Protein AF-A0A1D6IQP7-F1 (afdb_monomer_lite)

pLDDT: mean 76.24, std 24.2, range [33.22, 98.56]

InterPro domains:
  IPR001519 Ferritin [PTHR11431] 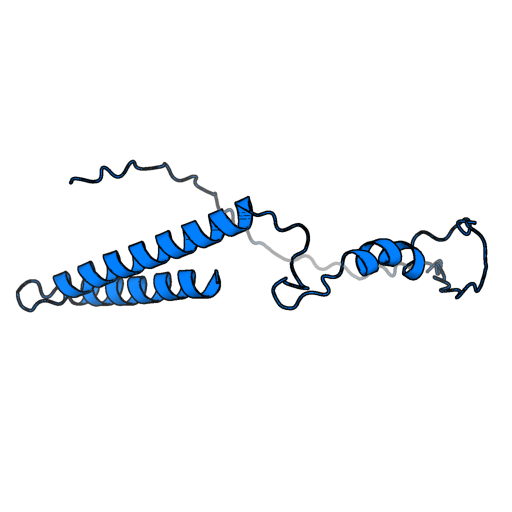(74-138)
  IPR008331 Ferritin/DPS domain [PF00210] (89-139)
  IPR009040 Ferritin-like diiron domain [PS50905] (81-141)
  IPR009078 Ferritin-like superfamily [SSF47240] (70-138)
  IPR012347 Ferritin-like [G3DSA:1.20.1260.10] (50-140)

Organism: Zea mays (NCBI:txid4577)

Foldseek 3Di:
DDDDDDDDDDDDDDDDDDDDDDDDDDDDDDPDPPPPPPPDPDDDPDDDPDDPPPDPDDPVVVCPVVVVVQDPDPPDDSPDDPCDVVNVVVLVVLLVVLLVLLVVLQVQLVVCVDPVNVVVVSNVVSNVSSVVSNVVSVVSD

Structure (mmCIF, N/CA/C/O backbone):
data_AF-A0A1D6IQP7-F1
#
_entry.id   AF-A0A1D6IQP7-F1
#
loop_
_atom_site.group_PDB
_atom_site.id
_atom_site.type_symbol
_atom_site.label_atom_id
_atom_site.label_alt_id
_atom_site.label_comp_id
_atom_site.label_asym_id
_atom_site.label_entity_id
_atom_site.label_seq_id
_atom_site.pdbx_PDB_ins_code
_atom_site.Cartn_x
_atom_site.Cartn_y
_atom_site.Cartn_z
_atom_site.occupancy
_atom_site.B_iso_or_equiv
_atom_site.auth_seq_id
_atom_site.auth_comp_id
_atom_site.auth_asym_id
_atom_site.auth_atom_id
_atom_site.pdbx_PDB_model_num
ATOM 1 N N . MET A 1 1 ? -20.815 -15.027 1.518 1.00 43.47 1 MET A N 1
ATOM 2 C CA . MET A 1 1 ? -19.625 -15.737 1.005 1.00 43.47 1 MET A CA 1
ATOM 3 C C . MET A 1 1 ? -18.540 -15.562 2.059 1.00 43.47 1 MET A C 1
ATOM 5 O O . MET A 1 1 ? -18.087 -14.446 2.254 1.00 43.47 1 MET A O 1
ATOM 9 N N . MET A 1 2 ? -18.287 -16.589 2.875 1.00 37.94 2 MET A N 1
ATOM 10 C CA . MET A 1 2 ? -17.366 -16.500 4.017 1.00 37.94 2 MET A CA 1
ATOM 11 C C . MET A 1 2 ? -15.923 -16.685 3.535 1.00 37.94 2 MET A C 1
ATOM 13 O O . MET A 1 2 ? -15.606 -17.747 3.005 1.00 37.94 2 MET A O 1
ATOM 17 N N . LEU A 1 3 ? -15.061 -15.682 3.724 1.00 38.22 3 LEU A N 1
ATOM 18 C CA . LEU A 1 3 ? -13.619 -15.834 3.524 1.00 38.22 3 LEU A CA 1
ATOM 19 C C . LEU A 1 3 ? -13.000 -16.456 4.781 1.00 38.22 3 LEU A C 1
ATOM 21 O O . LEU A 1 3 ? -13.119 -15.913 5.878 1.00 38.22 3 LEU A O 1
ATOM 25 N N . ARG A 1 4 ? -12.343 -17.607 4.617 1.00 46.97 4 ARG A N 1
ATOM 26 C CA . ARG A 1 4 ? -11.469 -18.195 5.636 1.00 46.97 4 ARG A CA 1
ATOM 27 C C . ARG A 1 4 ? -10.095 -17.533 5.531 1.00 46.97 4 ARG A C 1
ATOM 29 O O . ARG A 1 4 ? -9.480 -17.604 4.474 1.00 46.97 4 ARG A O 1
ATOM 36 N N . VAL A 1 5 ? -9.621 -16.931 6.619 1.00 45.19 5 VAL A N 1
ATOM 37 C CA . VAL A 1 5 ? -8.242 -16.440 6.759 1.00 45.19 5 VAL A CA 1
ATOM 38 C C . VAL A 1 5 ? -7.404 -17.562 7.373 1.00 45.19 5 VAL A C 1
ATOM 40 O O . VAL A 1 5 ? -7.697 -18.022 8.476 1.00 45.19 5 VAL A O 1
ATOM 43 N N . SER A 1 6 ? -6.393 -18.041 6.651 1.00 42.16 6 SER A N 1
ATOM 44 C CA . SER A 1 6 ? -5.362 -18.935 7.189 1.00 42.16 6 SER A CA 1
ATOM 45 C C . SER A 1 6 ? -4.262 -18.112 7.863 1.00 42.16 6 SER A C 1
ATOM 47 O O . SER A 1 6 ? -3.738 -17.183 7.255 1.00 42.16 6 SER A O 1
ATOM 49 N N . ALA A 1 7 ? -3.900 -18.460 9.099 1.00 43.78 7 ALA A N 1
ATOM 50 C CA . ALA A 1 7 ? -2.809 -17.830 9.842 1.00 43.78 7 ALA A CA 1
ATOM 51 C C . ALA A 1 7 ? -1.436 -18.392 9.422 1.00 43.78 7 ALA A C 1
ATOM 53 O O . ALA A 1 7 ? -1.283 -19.607 9.294 1.00 43.78 7 ALA A O 1
ATOM 54 N N . SER A 1 8 ? -0.445 -17.511 9.259 1.00 48.97 8 SER A N 1
ATOM 55 C CA . SER A 1 8 ? 0.969 -17.844 9.009 1.00 48.97 8 SER A CA 1
ATOM 56 C C . SER A 1 8 ? 1.804 -17.582 10.277 1.00 48.97 8 SER A C 1
ATOM 58 O O . SER A 1 8 ? 1.520 -16.601 10.970 1.00 48.97 8 SER A O 1
ATOM 60 N N . PRO A 1 9 ? 2.806 -18.414 10.633 1.00 43.69 9 PRO A N 1
ATOM 61 C CA . PRO A 1 9 ? 3.549 -18.255 11.880 1.00 43.69 9 PRO A CA 1
ATOM 62 C C . PRO A 1 9 ? 4.724 -17.272 11.740 1.00 43.69 9 PRO A C 1
ATOM 64 O O . PRO A 1 9 ? 5.475 -17.297 10.767 1.00 43.69 9 PRO A O 1
ATOM 67 N N . ALA A 1 10 ? 4.882 -16.424 12.758 1.00 38.34 10 ALA A N 1
ATOM 68 C CA . ALA A 1 10 ? 5.926 -15.414 12.894 1.00 38.34 10 ALA A CA 1
ATOM 69 C C . ALA A 1 10 ? 7.301 -16.024 13.238 1.00 38.34 10 ALA A C 1
ATOM 71 O O . ALA A 1 10 ? 7.404 -16.882 14.116 1.00 38.34 10 ALA A O 1
ATOM 72 N N . ALA A 1 11 ? 8.365 -15.538 12.592 1.00 40.22 11 ALA A N 1
ATOM 73 C CA . ALA A 1 11 ? 9.750 -15.854 12.936 1.00 40.22 11 ALA A CA 1
ATOM 74 C C . ALA A 1 11 ? 10.320 -14.788 13.889 1.00 40.22 11 ALA A C 1
ATOM 76 O O . ALA A 1 11 ? 10.320 -13.597 13.583 1.00 40.22 11 ALA A O 1
ATOM 77 N N . ALA A 1 12 ? 10.795 -15.228 15.054 1.00 36.91 12 ALA A N 1
ATOM 78 C CA . ALA A 1 12 ? 11.406 -14.392 16.082 1.00 36.91 12 ALA A CA 1
ATOM 79 C C . ALA A 1 12 ? 12.873 -14.065 15.747 1.00 36.91 12 ALA A C 1
ATOM 81 O O . ALA A 1 12 ? 13.652 -14.965 15.435 1.00 36.91 12 ALA A O 1
ATOM 82 N N . VAL A 1 13 ? 13.267 -12.794 15.876 1.00 40.69 13 VAL A N 1
ATOM 83 C CA . VAL A 1 13 ? 14.669 -12.349 15.793 1.00 40.69 13 VAL A CA 1
ATOM 84 C C . VAL A 1 13 ? 15.129 -11.913 17.183 1.00 40.69 13 VAL A C 1
ATOM 86 O O . VAL A 1 13 ? 14.535 -11.033 17.804 1.00 40.69 13 VAL A O 1
ATOM 89 N N . ALA A 1 14 ? 16.171 -12.573 17.686 1.00 37.91 14 ALA A N 1
ATOM 90 C CA . ALA A 1 14 ? 16.767 -12.317 18.990 1.00 37.91 14 ALA A CA 1
ATOM 91 C C . ALA A 1 14 ? 17.659 -11.067 18.958 1.00 37.91 14 ALA A C 1
ATOM 93 O O . ALA A 1 14 ? 18.525 -10.925 18.097 1.00 37.91 14 ALA A O 1
ATOM 94 N N . ASN A 1 15 ? 17.455 -10.189 19.937 1.00 40.84 15 ASN A N 1
ATOM 95 C CA . ASN A 1 15 ? 18.241 -8.984 20.168 1.00 40.84 15 ASN A CA 1
ATOM 96 C C . ASN A 1 15 ? 19.279 -9.287 21.260 1.00 40.84 15 ASN A C 1
ATOM 98 O O . ASN A 1 15 ? 18.901 -9.767 22.329 1.00 40.84 15 ASN A O 1
ATOM 102 N N . HIS A 1 16 ? 20.563 -8.999 21.033 1.00 35.41 16 HIS A N 1
ATOM 103 C CA . HIS A 1 16 ? 21.576 -9.081 22.090 1.00 35.41 16 HIS A CA 1
ATOM 104 C C . HIS A 1 16 ? 22.354 -7.766 22.174 1.00 35.41 16 HIS A C 1
ATOM 106 O O . HIS A 1 16 ? 23.197 -7.459 21.335 1.00 35.41 16 HIS A O 1
ATOM 112 N N . LEU A 1 17 ? 22.041 -6.983 23.209 1.00 36.97 17 LEU A N 1
ATOM 113 C CA . LEU A 1 17 ? 22.854 -5.867 23.683 1.00 36.97 17 LEU A CA 1
ATOM 114 C C . LEU A 1 17 ? 23.956 -6.404 24.604 1.00 36.97 17 LEU A C 1
ATOM 116 O O . LEU A 1 17 ? 23.687 -7.216 25.486 1.00 36.97 17 LEU A O 1
ATOM 120 N N . SER A 1 18 ? 25.159 -5.847 24.499 1.00 36.06 18 SER A N 1
ATOM 121 C CA . SER A 1 18 ? 26.085 -5.752 25.633 1.00 36.06 18 SER A CA 1
ATOM 122 C C . SER A 1 18 ? 27.054 -4.592 25.415 1.00 36.06 18 SER A C 1
ATOM 124 O O . SER A 1 18 ? 27.778 -4.569 24.421 1.00 36.06 18 SER A O 1
ATOM 126 N N . GLY A 1 19 ? 27.045 -3.626 26.334 1.00 33.22 19 GLY A N 1
ATOM 127 C CA . GLY A 1 19 ? 28.029 -2.546 26.406 1.00 33.22 19 GLY A CA 1
ATOM 128 C C . GLY A 1 19 ? 29.224 -2.893 27.299 1.00 33.22 19 GLY A C 1
ATOM 129 O O . GLY A 1 19 ? 29.183 -3.874 28.038 1.00 33.22 19 GLY A O 1
ATOM 130 N N . GLY A 1 20 ? 30.255 -2.037 27.278 1.00 33.78 20 GLY A N 1
ATOM 131 C CA . GLY A 1 20 ? 31.246 -1.977 28.358 1.00 33.78 20 GLY A CA 1
ATOM 132 C C . GLY A 1 20 ? 32.675 -1.557 27.989 1.00 33.78 20 GLY A C 1
ATOM 133 O O . GLY A 1 20 ? 33.466 -2.389 27.575 1.00 33.78 20 GLY A O 1
ATOM 134 N N . ALA A 1 21 ? 32.985 -0.296 28.317 1.00 37.53 21 ALA A N 1
ATOM 135 C CA . ALA A 1 21 ? 34.240 0.247 28.864 1.00 37.53 21 ALA A CA 1
ATOM 136 C C . ALA A 1 21 ? 35.534 0.370 28.021 1.00 37.53 21 ALA A C 1
ATOM 138 O O . ALA A 1 21 ? 35.928 -0.468 27.220 1.00 37.53 21 ALA A O 1
ATOM 139 N N . ALA A 1 22 ? 36.198 1.499 28.287 1.00 41.84 22 ALA A N 1
ATOM 140 C CA . ALA A 1 22 ? 37.332 2.087 27.595 1.00 41.84 22 ALA A CA 1
ATOM 141 C C . ALA A 1 22 ? 38.695 1.532 28.040 1.00 41.84 22 ALA A C 1
ATOM 143 O O . ALA A 1 22 ? 38.907 1.249 29.217 1.00 41.84 22 ALA A O 1
ATOM 144 N N . ALA A 1 23 ? 39.654 1.518 27.110 1.00 40.62 23 ALA A N 1
ATOM 145 C CA . ALA A 1 23 ? 41.081 1.450 27.403 1.00 40.62 23 ALA A CA 1
ATOM 146 C C . ALA A 1 23 ? 41.835 2.431 26.494 1.00 40.62 23 ALA A C 1
ATOM 148 O O . ALA A 1 23 ? 41.712 2.412 25.271 1.00 40.62 23 ALA A O 1
ATOM 149 N N . THR A 1 24 ? 42.585 3.328 27.124 1.00 43.31 24 THR A N 1
ATOM 150 C CA . THR A 1 24 ? 43.436 4.341 26.503 1.00 43.31 24 THR A CA 1
ATOM 151 C C . THR A 1 24 ? 44.751 3.718 26.037 1.00 43.31 24 THR A C 1
ATOM 153 O O . THR A 1 24 ? 45.508 3.208 26.861 1.00 43.31 24 THR A O 1
ATOM 156 N N . THR A 1 25 ? 45.071 3.818 24.746 1.00 45.94 25 THR A N 1
ATOM 157 C CA . THR A 1 25 ? 46.400 3.491 24.202 1.00 45.94 25 THR A CA 1
ATOM 158 C C . THR A 1 25 ? 46.845 4.575 23.222 1.00 45.94 25 THR A C 1
ATOM 160 O O . THR A 1 25 ? 46.089 4.968 22.337 1.00 45.94 25 THR A O 1
ATOM 163 N N . ALA A 1 26 ? 48.063 5.080 23.421 1.00 55.28 26 ALA A N 1
ATOM 164 C CA . ALA A 1 26 ? 48.699 6.156 22.658 1.00 55.28 26 ALA A CA 1
ATOM 165 C C . ALA A 1 26 ? 48.809 5.855 21.144 1.00 55.28 26 ALA A C 1
ATOM 167 O O . ALA A 1 26 ? 48.864 4.685 20.758 1.00 55.28 26 ALA A O 1
ATOM 168 N N . PRO A 1 27 ? 48.891 6.875 20.265 1.00 48.09 27 PRO A N 1
ATOM 169 C CA . PRO A 1 27 ? 48.955 6.641 18.830 1.00 48.09 27 PRO A CA 1
ATOM 170 C C . PRO A 1 27 ? 50.361 6.188 18.411 1.00 48.09 27 PRO A C 1
ATOM 172 O O . PRO A 1 27 ? 51.331 6.940 18.506 1.00 48.09 27 PRO A O 1
ATOM 175 N N . ALA A 1 28 ? 50.467 4.969 17.885 1.00 45.97 28 ALA A N 1
ATOM 176 C CA . ALA A 1 28 ? 51.617 4.557 17.092 1.00 45.97 28 ALA A CA 1
ATOM 177 C C . ALA A 1 28 ? 51.507 5.191 15.695 1.00 45.97 28 ALA A C 1
ATOM 179 O O . ALA A 1 28 ? 50.556 4.953 14.950 1.00 45.97 28 ALA A O 1
ATOM 180 N N . ARG A 1 29 ? 52.484 6.029 15.340 1.00 47.06 29 ARG A N 1
ATOM 181 C CA . ARG A 1 29 ? 52.600 6.656 14.020 1.00 47.06 29 ARG A CA 1
ATOM 182 C C . ARG A 1 29 ? 52.985 5.593 12.987 1.00 47.06 29 ARG A C 1
ATOM 184 O O . ARG A 1 29 ? 54.160 5.284 12.826 1.00 47.06 29 ARG A O 1
ATOM 191 N N . VAL A 1 30 ? 51.997 5.053 12.276 1.00 42.81 30 VAL A N 1
ATOM 192 C CA . VAL A 1 30 ? 52.222 4.217 11.089 1.00 42.81 30 VAL A CA 1
ATOM 193 C C . VAL A 1 30 ? 52.485 5.134 9.899 1.00 42.81 30 VAL A C 1
ATOM 195 O O . VAL A 1 30 ? 51.601 5.854 9.435 1.00 42.81 30 VAL A O 1
ATOM 198 N N . THR A 1 31 ? 53.712 5.126 9.386 1.00 46.88 31 THR A N 1
ATOM 199 C CA . THR A 1 31 ? 54.013 5.673 8.062 1.00 46.88 31 THR A CA 1
ATOM 200 C C . THR A 1 31 ? 53.439 4.729 7.011 1.00 46.88 31 THR A C 1
ATOM 202 O O . THR A 1 31 ? 54.092 3.772 6.599 1.00 46.88 31 THR A O 1
ATOM 205 N N . ALA A 1 32 ? 52.202 4.979 6.584 1.00 45.41 32 ALA A N 1
ATOM 206 C CA . ALA A 1 32 ? 51.663 4.365 5.382 1.00 45.41 32 ALA A CA 1
ATOM 207 C C . ALA A 1 32 ? 52.386 4.984 4.181 1.00 45.41 32 ALA A C 1
ATOM 209 O O . ALA A 1 32 ? 52.121 6.124 3.794 1.00 45.41 32 ALA A O 1
ATOM 210 N N . GLN A 1 33 ? 53.334 4.243 3.610 1.00 40.59 33 GLN A N 1
ATOM 211 C CA . GLN A 1 33 ? 53.871 4.544 2.294 1.00 40.59 33 GLN A CA 1
ATOM 212 C C . GLN A 1 33 ? 52.700 4.460 1.311 1.00 40.59 33 GLN A C 1
ATOM 214 O O . GLN A 1 33 ? 52.282 3.377 0.906 1.00 40.59 33 GLN A O 1
ATOM 219 N N . ARG A 1 34 ? 52.121 5.620 0.976 1.00 47.34 34 ARG A N 1
ATOM 220 C CA . ARG A 1 34 ? 51.192 5.763 -0.142 1.00 47.34 34 ARG A CA 1
ATOM 221 C C . ARG A 1 34 ? 51.973 5.426 -1.406 1.00 47.34 34 ARG A C 1
ATOM 223 O O . ARG A 1 34 ? 52.569 6.301 -2.025 1.00 47.34 34 ARG A O 1
ATOM 230 N N . SER A 1 35 ? 51.974 4.152 -1.779 1.00 45.47 35 SER A N 1
ATOM 231 C CA . SER A 1 35 ? 52.167 3.790 -3.174 1.00 45.47 35 SER A CA 1
ATOM 232 C C . SER A 1 35 ? 50.934 4.316 -3.896 1.00 45.47 35 SER A C 1
ATOM 234 O O . SER A 1 35 ? 49.851 3.734 -3.824 1.00 45.47 35 SER A O 1
ATOM 236 N N . GLY A 1 36 ? 51.058 5.528 -4.434 1.00 45.97 36 GLY A N 1
ATOM 237 C CA . GLY A 1 36 ? 50.011 6.161 -5.213 1.00 45.97 36 GLY A CA 1
ATOM 238 C C . GLY A 1 36 ? 49.768 5.314 -6.449 1.00 45.97 36 GLY A C 1
ATOM 239 O O . GLY A 1 36 ? 50.556 5.353 -7.388 1.00 45.97 36 GLY A O 1
ATOM 240 N N . VAL A 1 37 ? 48.681 4.548 -6.452 1.00 50.94 37 VAL A N 1
ATOM 241 C CA . VAL A 1 37 ? 48.106 4.081 -7.708 1.00 50.94 37 VAL A CA 1
ATOM 242 C C . VAL A 1 37 ? 47.506 5.318 -8.365 1.00 50.94 37 VAL A C 1
ATOM 244 O O . VAL A 1 37 ? 46.425 5.780 -8.003 1.00 50.94 37 VAL A O 1
ATOM 247 N N . SER A 1 38 ? 48.267 5.908 -9.279 1.00 50.91 38 SER A N 1
ATOM 248 C CA . SER A 1 38 ? 47.787 6.960 -10.164 1.00 50.91 38 SER A CA 1
ATOM 249 C C . SER A 1 38 ? 46.761 6.344 -11.116 1.00 50.91 38 SER A C 1
ATOM 251 O O . SER A 1 38 ? 47.122 5.652 -12.062 1.00 50.91 38 SER A O 1
ATOM 253 N N . LEU A 1 39 ? 45.472 6.566 -10.852 1.00 52.72 39 LEU A N 1
ATOM 254 C CA . LEU A 1 39 ? 44.393 6.275 -11.796 1.00 52.72 39 LEU A CA 1
ATOM 255 C C . LEU A 1 39 ? 44.449 7.323 -12.915 1.00 52.72 39 LEU A C 1
ATOM 257 O O . LEU A 1 39 ? 43.912 8.420 -12.781 1.00 52.72 39 LEU A O 1
ATOM 261 N N . SER A 1 40 ? 45.148 7.019 -14.006 1.00 50.94 40 SER A N 1
ATOM 262 C CA . SER A 1 40 ? 45.138 7.852 -15.210 1.00 50.94 40 SER A CA 1
ATOM 263 C C . SER A 1 40 ? 43.906 7.536 -16.056 1.00 50.94 40 SER A C 1
ATOM 265 O O . SER A 1 40 ? 43.854 6.509 -16.730 1.00 50.94 40 SER A O 1
ATOM 267 N N . ALA A 1 41 ? 42.920 8.435 -16.044 1.00 51.97 41 ALA A N 1
ATOM 268 C CA . ALA A 1 41 ? 41.857 8.463 -17.043 1.00 51.97 41 ALA A CA 1
ATOM 269 C C . ALA A 1 41 ? 42.433 9.034 -18.350 1.00 51.97 41 ALA A C 1
ATOM 271 O O . ALA A 1 41 ? 42.590 10.245 -18.490 1.00 51.97 41 ALA A O 1
ATOM 272 N N . ALA A 1 42 ? 42.809 8.167 -19.289 1.00 53.47 42 ALA A N 1
ATOM 273 C CA . ALA A 1 42 ? 43.233 8.578 -20.624 1.00 53.47 42 ALA A CA 1
ATOM 274 C C . ALA A 1 42 ? 42.052 8.457 -21.599 1.00 53.47 42 ALA A C 1
ATOM 276 O O . ALA A 1 42 ? 41.478 7.380 -21.750 1.00 53.47 42 ALA A O 1
ATOM 277 N N . ALA A 1 43 ? 41.695 9.553 -22.274 1.00 51.84 43 ALA A N 1
ATOM 278 C CA . ALA A 1 43 ? 40.733 9.528 -23.371 1.00 51.84 43 ALA A CA 1
ATOM 279 C C . ALA A 1 43 ? 41.450 9.069 -24.651 1.00 51.84 43 ALA A C 1
ATOM 281 O O . ALA A 1 43 ? 42.148 9.851 -25.296 1.00 51.84 43 ALA A O 1
ATOM 282 N N . ALA A 1 44 ? 41.321 7.789 -25.001 1.00 49.91 44 ALA A N 1
ATOM 283 C CA . ALA A 1 44 ? 41.881 7.245 -26.233 1.00 49.91 44 ALA A CA 1
ATOM 284 C C . ALA A 1 44 ? 40.880 7.407 -27.389 1.00 49.91 44 ALA A C 1
ATOM 286 O O . ALA A 1 44 ? 39.855 6.731 -27.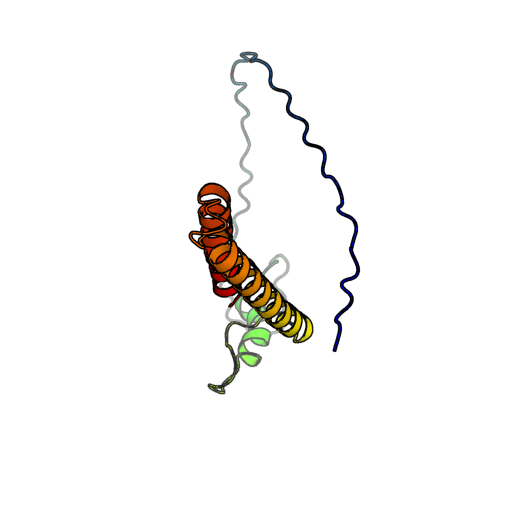445 1.00 49.91 44 ALA A O 1
ATOM 287 N N . ALA A 1 45 ? 41.186 8.295 -28.334 1.00 51.38 45 ALA A N 1
ATOM 288 C CA . ALA A 1 45 ? 40.537 8.315 -29.639 1.00 51.38 45 ALA A CA 1
ATOM 289 C C . ALA A 1 45 ? 41.172 7.219 -30.514 1.00 51.38 45 ALA A C 1
ATOM 291 O O . ALA A 1 45 ? 42.239 7.426 -31.087 1.00 51.38 45 ALA A O 1
ATOM 292 N N . GLY A 1 46 ? 40.551 6.040 -30.595 1.00 47.34 46 GLY A N 1
ATOM 293 C CA . GLY A 1 46 ? 41.083 4.916 -31.370 1.00 47.34 46 GLY A CA 1
ATOM 294 C C . GLY A 1 46 ? 39.989 4.059 -32.001 1.00 47.34 46 GLY A C 1
ATOM 295 O O . GLY A 1 46 ? 39.195 3.436 -31.305 1.00 47.34 46 GLY A O 1
ATOM 296 N N . LYS A 1 47 ? 39.960 4.001 -33.339 1.00 52.91 47 LYS A N 1
ATOM 297 C CA . LYS A 1 47 ? 39.223 2.978 -34.097 1.00 52.91 47 LYS A CA 1
ATOM 298 C C . LYS A 1 47 ? 39.929 1.633 -33.895 1.00 52.91 47 LYS A C 1
ATOM 300 O O . LYS A 1 47 ? 40.938 1.381 -34.542 1.00 52.91 47 LYS A O 1
ATOM 305 N N . GLY A 1 48 ? 39.394 0.770 -33.039 1.00 50.31 48 GLY A N 1
ATOM 306 C CA . GLY A 1 48 ? 39.883 -0.601 -32.901 1.00 50.31 48 GLY A CA 1
ATOM 307 C C . GLY A 1 48 ? 39.464 -1.234 -31.584 1.00 50.31 48 GLY A C 1
ATOM 308 O O . GLY A 1 48 ? 39.553 -0.611 -30.535 1.00 50.31 48 GLY A O 1
ATOM 309 N N . LYS A 1 49 ? 39.007 -2.486 -31.654 1.00 56.03 49 LYS A N 1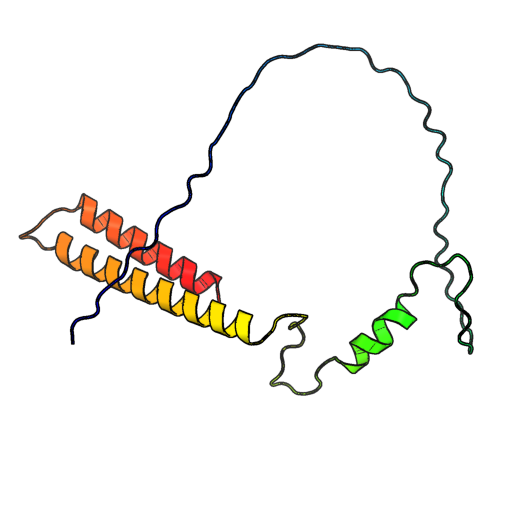
ATOM 310 C CA . LYS A 1 49 ? 38.647 -3.344 -30.519 1.00 56.03 49 LYS A CA 1
ATOM 311 C C . LYS A 1 49 ? 39.922 -3.818 -29.801 1.00 56.03 49 LYS A C 1
ATOM 313 O O . LYS A 1 49 ? 40.191 -5.011 -29.753 1.00 56.03 49 LYS A O 1
ATOM 318 N N . GLU A 1 50 ? 40.738 -2.891 -29.311 1.00 61.62 50 GLU A N 1
ATOM 319 C CA . GLU A 1 50 ? 41.874 -3.196 -28.442 1.00 61.62 50 GLU A CA 1
ATOM 320 C C . GLU A 1 50 ? 41.529 -2.772 -27.022 1.00 61.62 50 GLU A C 1
ATOM 322 O O . GLU A 1 50 ? 41.436 -1.590 -26.690 1.00 61.62 50 GLU A O 1
ATOM 327 N N . VAL A 1 51 ? 41.307 -3.770 -26.173 1.00 61.47 51 VAL A N 1
ATOM 328 C CA . VAL A 1 51 ? 41.172 -3.558 -24.736 1.00 61.47 51 VAL A CA 1
ATOM 329 C C . VAL A 1 51 ? 42.550 -3.122 -24.246 1.00 61.47 51 VAL A C 1
ATOM 331 O O . VAL A 1 51 ? 43.488 -3.918 -24.251 1.00 61.47 51 VAL A O 1
ATOM 334 N N . LEU A 1 52 ? 42.700 -1.842 -23.899 1.00 65.88 52 LEU A N 1
ATOM 335 C CA . LEU A 1 52 ? 43.945 -1.290 -23.365 1.00 65.88 52 LEU A CA 1
ATOM 336 C C . LEU A 1 52 ? 44.357 -2.114 -22.135 1.00 65.88 52 LEU A C 1
ATOM 338 O O . LEU A 1 52 ? 43.704 -2.054 -21.092 1.00 65.88 52 LEU A O 1
ATOM 342 N N . SER A 1 53 ? 45.413 -2.918 -22.274 1.00 72.00 53 SER A N 1
ATOM 343 C CA . SER A 1 53 ? 45.899 -3.811 -21.219 1.00 72.00 53 SER A CA 1
ATOM 344 C C . SER A 1 53 ? 46.213 -3.011 -19.951 1.00 72.00 53 SER A C 1
ATOM 346 O O . SER A 1 53 ? 47.096 -2.157 -19.957 1.00 72.00 53 SER A O 1
ATOM 348 N N . GLY A 1 54 ? 45.483 -3.289 -18.866 1.00 77.62 54 GLY A N 1
ATOM 349 C CA . GLY A 1 54 ? 45.595 -2.592 -17.578 1.00 77.62 54 GLY A CA 1
ATOM 350 C C . GLY A 1 54 ? 44.446 -1.629 -17.251 1.00 77.62 54 GLY A C 1
ATOM 351 O O . GLY A 1 54 ? 44.383 -1.140 -16.125 1.00 77.62 54 GLY A O 1
ATOM 352 N N . VAL A 1 55 ? 43.514 -1.381 -18.181 1.00 80.38 55 VAL A N 1
ATOM 353 C CA . VAL A 1 55 ? 42.305 -0.575 -17.934 1.00 80.38 55 VAL A CA 1
ATOM 354 C C . VAL A 1 55 ? 41.131 -1.491 -17.574 1.00 80.38 55 VAL A C 1
ATOM 356 O O . VAL A 1 55 ? 40.689 -2.287 -18.394 1.00 80.38 55 VAL A O 1
ATOM 359 N N . VAL A 1 56 ? 40.632 -1.374 -16.338 1.00 86.62 56 VAL A N 1
ATOM 360 C CA . VAL A 1 56 ? 39.555 -2.225 -15.778 1.00 86.62 56 VAL A CA 1
ATOM 361 C C . VAL A 1 56 ? 38.152 -1.749 -16.169 1.00 86.62 56 VAL A C 1
ATOM 363 O O . VAL A 1 56 ? 37.232 -2.555 -16.219 1.00 86.62 56 VAL A O 1
ATOM 366 N N . PHE A 1 57 ? 37.991 -0.454 -16.441 1.00 90.25 57 PHE A N 1
ATOM 367 C CA . PHE A 1 57 ? 36.699 0.177 -16.703 1.00 90.25 57 PHE A CA 1
ATOM 368 C C . PHE A 1 57 ? 36.821 1.131 -17.895 1.00 90.25 57 PHE A C 1
ATOM 370 O O . PHE A 1 57 ? 37.671 2.026 -17.890 1.00 90.25 57 PHE A O 1
ATOM 377 N N . GLN A 1 58 ? 35.989 0.933 -18.916 1.00 88.81 58 GLN A N 1
ATOM 378 C CA . GLN A 1 58 ? 35.900 1.771 -20.112 1.00 88.81 58 GLN A CA 1
ATOM 379 C C . GLN A 1 58 ? 34.461 2.282 -20.284 1.00 88.81 58 GLN A C 1
ATOM 381 O O . GLN A 1 58 ? 33.683 1.701 -21.045 1.00 88.81 58 GLN A O 1
ATOM 386 N N . PRO A 1 59 ? 34.095 3.402 -19.632 1.00 90.88 59 PRO A N 1
ATOM 387 C CA . PRO A 1 59 ? 32.698 3.809 -19.493 1.00 90.88 59 PRO A CA 1
ATOM 388 C C . PRO A 1 59 ? 31.962 3.957 -20.828 1.00 90.88 59 PRO A C 1
ATOM 390 O O . PRO A 1 59 ? 30.852 3.463 -20.968 1.00 90.88 59 PRO A O 1
ATOM 393 N N . PHE A 1 60 ? 32.579 4.575 -21.842 1.00 92.88 60 PHE A N 1
ATOM 394 C CA . PHE A 1 60 ? 31.937 4.761 -23.150 1.00 92.88 60 PHE A CA 1
ATOM 395 C C . PHE A 1 60 ? 31.784 3.473 -23.960 1.00 92.88 60 PHE A C 1
ATOM 397 O O . PHE A 1 60 ? 30.949 3.435 -24.855 1.00 92.88 60 PHE A O 1
ATOM 404 N N . GLU A 1 61 ? 32.571 2.436 -23.684 1.00 89.56 61 GLU A N 1
ATOM 405 C CA . GLU A 1 61 ? 32.387 1.128 -24.314 1.00 89.56 61 GLU A CA 1
ATOM 406 C C . GLU A 1 61 ? 31.300 0.325 -23.593 1.00 89.56 61 GLU A C 1
ATOM 408 O O . GLU A 1 61 ? 30.475 -0.312 -24.246 1.00 89.56 61 GLU A O 1
ATOM 413 N N . GLU A 1 62 ? 31.239 0.424 -22.264 1.00 88.81 62 GLU A N 1
ATOM 414 C CA . GLU A 1 62 ? 30.267 -0.286 -21.426 1.00 88.81 62 GLU A CA 1
ATOM 415 C C . GLU A 1 62 ? 28.837 0.256 -21.591 1.00 88.81 62 GLU A C 1
ATOM 417 O O . GLU A 1 62 ? 27.896 -0.526 -21.731 1.00 88.81 62 GLU A O 1
ATOM 422 N N . ILE A 1 63 ? 28.654 1.581 -21.690 1.00 92.06 63 ILE A N 1
ATOM 423 C CA . ILE A 1 63 ? 27.311 2.184 -21.802 1.00 92.06 63 ILE A CA 1
ATOM 424 C C . ILE A 1 63 ? 26.684 2.063 -23.195 1.00 92.06 63 ILE A C 1
ATOM 426 O O . ILE A 1 63 ? 25.494 2.331 -23.345 1.00 92.06 63 ILE A O 1
ATOM 430 N N . LYS A 1 64 ? 27.436 1.686 -24.242 1.00 90.56 64 LYS A N 1
ATOM 431 C CA . LYS A 1 64 ? 26.889 1.587 -25.615 1.00 90.56 64 LYS A CA 1
ATOM 432 C C . LYS A 1 64 ? 25.709 0.624 -25.693 1.00 90.56 64 LYS A C 1
ATOM 434 O O . LYS A 1 64 ? 24.751 0.896 -26.413 1.00 90.56 64 LYS A O 1
ATOM 439 N N . GLY A 1 65 ? 25.786 -0.484 -24.954 1.00 86.38 65 GLY A N 1
ATOM 440 C CA . GLY A 1 65 ? 24.696 -1.451 -24.859 1.00 86.38 65 GLY A CA 1
ATOM 441 C C . GLY A 1 65 ? 23.473 -0.869 -24.151 1.00 86.38 65 GLY A C 1
ATOM 442 O O . GLY A 1 65 ? 22.359 -1.018 -24.639 1.00 86.38 65 GLY A O 1
ATOM 443 N N . GLU A 1 66 ? 23.680 -0.152 -23.048 1.00 86.56 66 GLU A N 1
ATOM 444 C CA . GLU A 1 66 ? 22.600 0.462 -22.266 1.00 86.56 66 GLU A CA 1
ATOM 445 C C . GLU A 1 66 ? 21.916 1.607 -23.018 1.00 86.56 66 GLU A C 1
ATOM 447 O O . GLU A 1 66 ? 20.693 1.711 -23.000 1.00 86.56 66 GLU A O 1
ATOM 452 N N . LEU A 1 67 ? 22.681 2.417 -23.756 1.00 86.88 67 LEU A N 1
ATOM 453 C CA . LEU A 1 67 ? 22.147 3.528 -24.544 1.00 86.88 67 LEU A CA 1
ATOM 454 C C . LEU A 1 67 ? 21.174 3.050 -25.632 1.00 86.88 67 LEU A C 1
ATOM 456 O O . LEU A 1 67 ? 20.180 3.718 -25.903 1.00 86.88 67 LEU A O 1
ATOM 460 N N . ALA A 1 68 ? 21.433 1.884 -26.230 1.00 87.25 68 ALA A N 1
ATOM 461 C CA . ALA A 1 68 ? 20.538 1.275 -27.213 1.00 87.25 68 ALA A CA 1
ATOM 462 C C . ALA A 1 68 ? 19.248 0.708 -26.587 1.00 87.25 68 ALA A C 1
ATOM 464 O O . ALA A 1 68 ? 18.253 0.546 -27.291 1.00 87.25 68 ALA A O 1
ATOM 465 N N . LEU A 1 69 ? 19.261 0.411 -25.283 1.00 87.88 69 LEU A N 1
ATOM 466 C CA . LEU A 1 69 ? 18.113 -0.108 -24.535 1.00 87.88 69 LEU A CA 1
ATOM 467 C C . LEU A 1 69 ? 17.209 0.998 -23.974 1.00 87.88 69 LEU A C 1
ATOM 469 O O . LEU A 1 69 ? 16.133 0.684 -23.467 1.00 87.88 69 LEU A O 1
ATOM 473 N N . VAL A 1 70 ? 17.610 2.272 -24.068 1.00 92.06 70 VAL A N 1
ATOM 474 C CA . VAL A 1 70 ? 16.799 3.408 -23.609 1.00 92.06 70 VAL A CA 1
ATOM 475 C C . VAL A 1 70 ? 15.503 3.482 -24.430 1.00 92.06 70 VAL A C 1
ATOM 477 O O . VAL A 1 70 ? 15.562 3.716 -25.646 1.00 92.06 70 VAL A O 1
ATOM 480 N N . PRO A 1 71 ? 14.324 3.320 -23.797 1.00 93.00 71 PRO A N 1
ATOM 481 C CA . PRO A 1 71 ? 13.049 3.408 -24.493 1.00 93.00 71 PRO A CA 1
ATOM 482 C C . PRO A 1 71 ? 12.867 4.775 -25.164 1.00 93.00 71 PRO A C 1
ATOM 484 O O . PRO A 1 71 ? 13.105 5.811 -24.5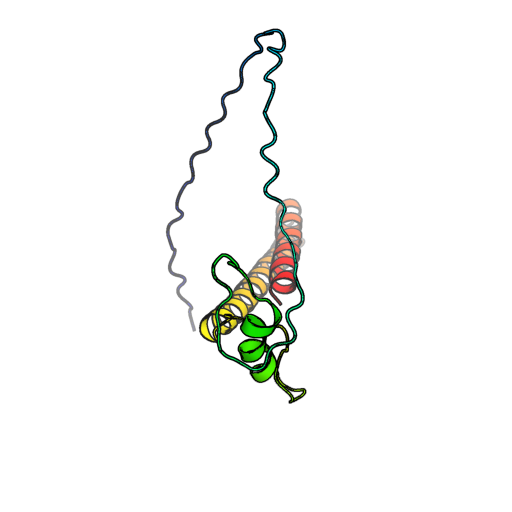52 1.00 93.00 71 PRO A O 1
ATOM 487 N N . GLN A 1 72 ? 12.430 4.779 -26.426 1.00 92.69 72 GLN A N 1
ATOM 488 C CA . GLN A 1 72 ? 12.120 6.012 -27.170 1.00 92.69 72 GLN A CA 1
ATOM 489 C C . GLN A 1 72 ? 10.640 6.404 -27.068 1.00 92.69 72 GLN A C 1
ATOM 491 O O . GLN A 1 72 ? 10.259 7.512 -27.440 1.00 92.69 72 GLN A O 1
ATOM 496 N N . SER A 1 73 ? 9.792 5.483 -26.610 1.00 92.56 73 SER A N 1
ATOM 497 C CA . SER A 1 73 ? 8.353 5.688 -26.526 1.00 92.56 73 SER A CA 1
ATOM 498 C C . SER A 1 73 ? 7.963 6.295 -25.168 1.00 92.56 73 SER A C 1
ATOM 500 O O . SER A 1 73 ? 8.556 5.946 -24.145 1.00 92.56 73 SER A O 1
ATOM 502 N N . PRO A 1 74 ? 6.982 7.215 -25.127 1.00 93.12 74 PRO A N 1
ATOM 503 C CA . PRO A 1 74 ? 6.635 7.953 -23.908 1.00 93.12 74 PRO A CA 1
ATOM 504 C C . PRO A 1 74 ? 5.895 7.110 -22.856 1.00 93.12 74 PRO A C 1
ATOM 506 O O . PRO A 1 74 ? 5.777 7.521 -21.709 1.00 93.12 74 PRO A O 1
ATOM 509 N N . ASP A 1 75 ? 5.379 5.945 -23.242 1.00 94.50 75 ASP A N 1
ATOM 510 C CA . ASP A 1 75 ? 4.639 4.996 -22.404 1.00 94.50 75 ASP A CA 1
ATOM 511 C C . ASP A 1 75 ? 5.547 4.059 -21.591 1.00 94.50 75 ASP A C 1
ATOM 513 O O . ASP A 1 75 ? 5.067 3.282 -20.766 1.00 94.50 75 ASP A O 1
ATOM 517 N N . ARG A 1 76 ? 6.865 4.105 -21.815 1.00 92.31 76 ARG A N 1
ATOM 518 C CA . ARG A 1 76 ? 7.835 3.246 -21.133 1.00 92.31 76 ARG A CA 1
ATOM 519 C C . ARG A 1 76 ? 8.656 4.045 -20.131 1.00 92.31 76 ARG A C 1
ATOM 521 O O . ARG A 1 76 ? 9.154 5.127 -20.423 1.00 92.31 76 ARG A O 1
ATOM 528 N N . SER A 1 77 ? 8.843 3.470 -18.945 1.00 93.94 77 SER A N 1
ATOM 529 C CA . SER A 1 77 ? 9.705 4.062 -17.921 1.00 93.94 77 SER A CA 1
ATOM 530 C C . SER A 1 77 ? 11.170 4.033 -18.358 1.00 93.94 77 SER A C 1
ATOM 532 O O . SER A 1 77 ? 11.703 2.974 -18.686 1.00 93.94 77 SER A O 1
ATOM 534 N N . LEU A 1 78 ? 11.835 5.187 -18.286 1.00 95.00 78 LEU A N 1
ATOM 535 C CA . LEU A 1 78 ? 13.285 5.308 -18.482 1.00 95.00 78 LEU A CA 1
ATOM 536 C C . LEU A 1 78 ? 14.089 4.783 -17.280 1.00 95.00 78 LEU A C 1
ATOM 538 O O . LEU A 1 78 ? 15.284 4.537 -17.402 1.00 95.00 78 LEU A O 1
ATOM 542 N N . ALA A 1 79 ? 13.448 4.631 -16.116 1.00 94.38 79 ALA A N 1
ATOM 543 C CA . ALA A 1 79 ? 14.101 4.272 -14.856 1.00 94.38 79 ALA A CA 1
ATOM 544 C C . ALA A 1 79 ? 14.016 2.771 -14.522 1.00 94.38 79 ALA A C 1
ATOM 546 O O . ALA A 1 79 ? 14.675 2.308 -13.591 1.00 94.38 79 ALA A O 1
ATOM 547 N N . ARG A 1 80 ? 13.201 1.995 -15.252 1.00 94.75 80 ARG A N 1
ATOM 548 C CA . ARG A 1 80 ? 13.004 0.565 -14.979 1.00 94.75 80 ARG A CA 1
ATOM 549 C C . ARG A 1 80 ? 14.261 -0.219 -15.364 1.00 94.75 80 ARG A C 1
ATOM 551 O O . ARG A 1 80 ? 14.520 -0.446 -16.541 1.00 94.75 80 ARG A O 1
ATOM 558 N N . HIS A 1 81 ? 15.017 -0.681 -14.373 1.00 94.81 81 HIS A N 1
ATOM 559 C CA . HIS A 1 81 ? 16.223 -1.480 -14.584 1.00 94.81 81 HIS A CA 1
ATOM 560 C C . HIS A 1 81 ? 16.211 -2.720 -13.687 1.00 94.81 81 HIS A C 1
ATOM 562 O O . HIS A 1 81 ? 16.147 -2.607 -12.466 1.00 94.81 81 HIS A O 1
ATOM 568 N N . LYS A 1 82 ? 16.259 -3.911 -14.301 1.00 95.44 82 LYS A N 1
ATOM 569 C CA . LYS A 1 82 ? 16.195 -5.220 -13.613 1.00 95.44 82 LYS A CA 1
ATOM 570 C C . LYS A 1 82 ? 14.989 -5.388 -12.673 1.00 95.44 82 LYS A C 1
ATOM 572 O O . LYS A 1 82 ? 15.031 -6.193 -11.749 1.00 95.44 82 LYS A O 1
ATOM 577 N N . PHE A 1 83 ? 13.912 -4.656 -12.935 1.00 96.25 83 PHE A N 1
ATOM 578 C CA . PHE A 1 83 ? 12.642 -4.776 -12.233 1.00 96.25 83 PHE A CA 1
ATOM 579 C C . PHE A 1 83 ? 11.688 -5.568 -13.124 1.00 96.25 83 PHE A C 1
ATOM 581 O O . PHE A 1 83 ? 11.274 -5.070 -14.171 1.00 96.25 83 PHE A O 1
ATOM 588 N N . VAL A 1 84 ? 11.456 -6.829 -12.769 1.00 97.62 84 VAL A N 1
ATOM 589 C CA . VAL A 1 84 ? 10.637 -7.766 -13.550 1.00 97.62 84 VAL A CA 1
ATOM 590 C C . VAL A 1 84 ? 9.157 -7.619 -13.203 1.00 97.62 84 VAL A C 1
ATOM 592 O O . VAL A 1 84 ? 8.815 -7.136 -12.125 1.00 97.62 84 VAL A O 1
ATOM 595 N N . ASP A 1 85 ? 8.282 -8.062 -14.105 1.00 97.62 85 ASP A N 1
ATOM 596 C CA . ASP A 1 85 ? 6.829 -7.903 -13.956 1.00 97.62 85 ASP A CA 1
ATOM 597 C C . ASP A 1 85 ? 6.284 -8.578 -12.687 1.00 97.62 85 ASP A C 1
ATOM 599 O O . ASP A 1 85 ? 5.401 -8.022 -12.043 1.00 97.62 85 ASP A O 1
ATOM 603 N N . ASP A 1 86 ? 6.865 -9.701 -12.253 1.00 98.00 86 ASP A N 1
ATOM 604 C CA . ASP A 1 86 ? 6.474 -10.366 -11.002 1.00 98.00 86 ASP A CA 1
ATOM 605 C C . ASP A 1 86 ? 6.716 -9.483 -9.766 1.00 98.00 86 ASP A C 1
ATOM 607 O O . ASP A 1 86 ? 5.913 -9.481 -8.835 1.00 98.00 86 ASP A O 1
ATOM 611 N N . CYS A 1 87 ? 7.797 -8.693 -9.752 1.00 97.31 87 CYS A N 1
ATOM 612 C CA . CYS A 1 87 ? 8.067 -7.756 -8.658 1.00 97.31 87 CYS A CA 1
ATOM 613 C C . CYS A 1 87 ? 7.064 -6.597 -8.656 1.00 97.31 87 CYS A C 1
ATOM 615 O O . CYS A 1 87 ? 6.614 -6.173 -7.594 1.00 97.31 87 CYS A O 1
ATOM 617 N N . GLU A 1 88 ? 6.701 -6.101 -9.839 1.00 96.88 88 GLU A N 1
ATOM 618 C CA . GLU A 1 88 ? 5.683 -5.061 -10.001 1.00 96.88 88 GLU A CA 1
ATOM 619 C C . GLU A 1 88 ? 4.305 -5.555 -9.552 1.00 96.88 88 GLU A C 1
ATOM 621 O O . GLU A 1 88 ? 3.613 -4.877 -8.794 1.00 96.88 88 GLU A O 1
ATOM 626 N N . ALA A 1 89 ? 3.928 -6.767 -9.962 1.00 97.75 89 ALA A N 1
ATOM 627 C CA . ALA A 1 89 ? 2.685 -7.405 -9.554 1.00 97.75 89 ALA A CA 1
ATOM 628 C C . ALA A 1 89 ? 2.626 -7.619 -8.035 1.00 97.75 89 ALA A C 1
ATOM 630 O O . ALA A 1 89 ? 1.614 -7.289 -7.422 1.00 97.75 89 ALA A O 1
ATOM 631 N N . ALA A 1 90 ? 3.715 -8.093 -7.422 1.00 97.75 90 ALA A N 1
ATOM 632 C CA . ALA A 1 90 ? 3.788 -8.297 -5.978 1.00 97.75 90 ALA A CA 1
ATOM 633 C C . ALA A 1 90 ? 3.663 -6.983 -5.187 1.00 97.75 90 ALA A C 1
ATOM 635 O O . ALA A 1 90 ? 2.973 -6.944 -4.171 1.00 97.75 90 ALA A O 1
ATOM 636 N N . ILE A 1 91 ? 4.276 -5.888 -5.656 1.00 97.50 91 ILE A N 1
ATOM 637 C CA . ILE A 1 91 ? 4.117 -4.567 -5.023 1.00 97.50 91 ILE A CA 1
ATOM 638 C C . ILE A 1 91 ? 2.670 -4.081 -5.147 1.00 97.50 91 ILE A C 1
ATOM 640 O O . ILE A 1 91 ? 2.091 -3.631 -4.161 1.00 97.50 91 ILE A O 1
ATOM 644 N N . ASN A 1 92 ? 2.050 -4.235 -6.318 1.00 97.81 92 ASN A N 1
ATOM 645 C CA . ASN A 1 92 ? 0.642 -3.884 -6.514 1.00 97.81 92 ASN A CA 1
ATOM 646 C C . ASN A 1 92 ? -0.301 -4.722 -5.635 1.00 97.81 92 ASN A C 1
ATOM 648 O O . ASN A 1 92 ? -1.301 -4.211 -5.124 1.00 97.81 92 A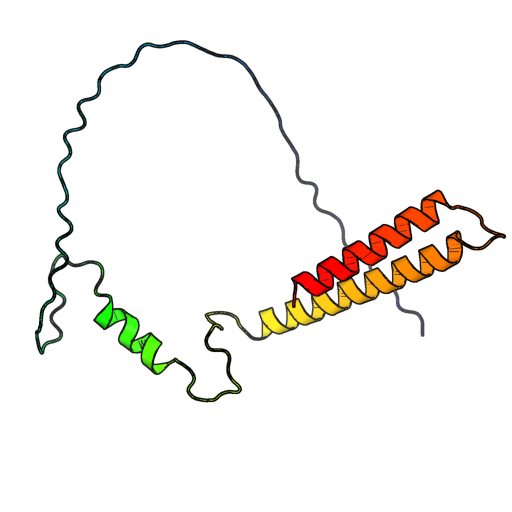SN A O 1
ATOM 652 N N . GLU A 1 93 ? 0.005 -6.004 -5.435 1.00 97.81 93 GLU A N 1
ATOM 653 C CA . GLU A 1 93 ? -0.721 -6.855 -4.494 1.00 97.81 93 GLU A CA 1
ATOM 654 C C . GLU A 1 93 ? -0.551 -6.354 -3.056 1.00 97.81 93 GLU A C 1
ATOM 656 O O . GLU A 1 93 ? -1.550 -6.172 -2.361 1.00 97.81 93 GLU A O 1
ATOM 661 N N . GLN A 1 94 ? 0.677 -6.039 -2.635 1.00 97.44 94 GLN A N 1
ATOM 662 C CA . GLN A 1 94 ? 0.939 -5.516 -1.295 1.00 97.44 94 GLN A CA 1
ATOM 663 C C . GLN A 1 94 ? 0.206 -4.191 -1.049 1.00 97.44 94 GLN A C 1
ATOM 665 O O . GLN A 1 94 ? -0.425 -4.040 -0.009 1.00 97.44 94 GLN A O 1
ATOM 670 N N . ILE A 1 95 ? 0.187 -3.269 -2.018 1.00 97.81 95 ILE A N 1
ATOM 671 C CA . ILE A 1 95 ? -0.582 -2.014 -1.928 1.00 97.81 95 ILE A CA 1
ATOM 672 C C . ILE A 1 95 ? -2.060 -2.299 -1.628 1.00 97.81 95 ILE A C 1
ATOM 674 O O . ILE A 1 95 ? -2.666 -1.648 -0.774 1.00 97.81 95 ILE A O 1
ATOM 678 N N . ASN A 1 96 ? -2.649 -3.296 -2.294 1.00 97.62 96 ASN A N 1
ATOM 679 C CA . ASN A 1 96 ? -4.028 -3.696 -2.025 1.00 97.62 96 ASN A CA 1
ATOM 680 C C . ASN A 1 96 ? -4.194 -4.302 -0.627 1.00 97.62 96 ASN A C 1
ATOM 682 O O . ASN A 1 96 ? -5.208 -4.036 0.023 1.00 97.62 96 ASN A O 1
ATOM 686 N N . VAL A 1 97 ? -3.235 -5.104 -0.160 1.00 97.75 97 VAL A N 1
ATOM 687 C CA . VAL A 1 97 ? -3.244 -5.663 1.200 1.00 97.75 97 VAL A CA 1
ATOM 688 C C . VAL A 1 97 ? -3.249 -4.539 2.240 1.00 97.75 97 VAL A C 1
ATOM 690 O O . VAL A 1 97 ? -4.129 -4.538 3.104 1.00 97.75 97 VAL A O 1
ATOM 693 N N . GLU A 1 98 ? -2.370 -3.543 2.103 1.00 97.81 98 GLU A N 1
ATOM 694 C CA . GLU A 1 98 ? -2.297 -2.402 3.029 1.00 97.81 98 GLU A CA 1
ATOM 695 C C . GLU A 1 98 ? -3.579 -1.554 3.006 1.00 97.81 98 GLU A C 1
ATOM 697 O O . GLU A 1 98 ? -4.119 -1.189 4.053 1.00 97.81 98 GLU A O 1
ATOM 702 N N . TYR A 1 99 ? -4.160 -1.302 1.826 1.00 98.19 99 TYR A N 1
ATOM 703 C CA . TYR A 1 99 ? -5.443 -0.595 1.734 1.00 98.19 99 TYR A CA 1
ATOM 704 C C . TYR A 1 99 ? -6.597 -1.364 2.389 1.00 98.19 99 TYR A C 1
ATOM 706 O O . TYR A 1 99 ? -7.448 -0.762 3.053 1.00 98.19 99 TYR A O 1
ATOM 714 N N . ASN A 1 100 ? -6.639 -2.689 2.232 1.00 98.31 100 ASN A N 1
ATOM 715 C CA . ASN A 1 100 ? -7.648 -3.519 2.890 1.00 98.31 100 ASN A CA 1
ATOM 716 C C . ASN A 1 100 ? -7.467 -3.520 4.414 1.00 98.31 100 ASN A C 1
ATOM 718 O O . ASN A 1 100 ? -8.460 -3.419 5.140 1.00 98.31 100 ASN A O 1
ATOM 722 N N . ALA A 1 101 ? -6.226 -3.579 4.903 1.00 97.94 101 ALA A N 1
ATOM 723 C CA . ALA A 1 101 ? -5.918 -3.459 6.326 1.00 97.94 101 ALA A CA 1
ATOM 724 C C . ALA A 1 101 ? -6.343 -2.087 6.875 1.00 97.94 101 ALA A C 1
ATOM 726 O O . ALA A 1 101 ? -7.063 -2.019 7.875 1.00 97.94 101 ALA A O 1
ATOM 727 N N . SER A 1 102 ? -6.011 -1.004 6.164 1.00 98.31 102 SER A N 1
ATOM 728 C CA . SER A 1 102 ? -6.448 0.355 6.499 1.00 98.31 102 SER A CA 1
ATOM 729 C C . SER A 1 102 ? -7.971 0.446 6.629 1.00 98.31 102 SER A C 1
ATOM 731 O O . SER A 1 102 ? -8.476 0.986 7.619 1.00 98.31 102 SER A O 1
ATOM 733 N N . TYR A 1 103 ? -8.720 -0.131 5.683 1.00 98.31 103 TYR A N 1
ATOM 734 C CA . TYR A 1 103 ? -10.184 -0.138 5.715 1.00 98.31 103 TYR A CA 1
ATOM 735 C C . TYR A 1 103 ? -10.747 -0.961 6.883 1.00 98.31 103 TYR A C 1
ATOM 737 O O . TYR A 1 103 ? -11.680 -0.526 7.567 1.00 98.31 103 TYR A O 1
ATOM 745 N N . ALA A 1 104 ? -10.154 -2.124 7.163 1.00 98.50 104 ALA A N 1
ATOM 746 C CA . ALA A 1 104 ? -10.525 -2.952 8.303 1.00 98.50 104 ALA A CA 1
ATOM 747 C C . ALA A 1 104 ? -10.313 -2.207 9.632 1.00 98.50 104 ALA A C 1
ATOM 749 O O . ALA A 1 104 ? -11.241 -2.136 10.443 1.00 98.50 104 ALA A O 1
ATOM 750 N N . TYR A 1 105 ? -9.158 -1.567 9.835 1.00 98.44 105 TYR A N 1
ATOM 751 C CA . TYR A 1 105 ? -8.907 -0.753 11.028 1.00 98.44 105 TYR A CA 1
ATOM 752 C C . TYR A 1 105 ? -9.848 0.449 11.125 1.00 98.44 105 TYR A C 1
ATOM 754 O O . TYR A 1 105 ? -10.371 0.733 12.204 1.00 98.44 105 TYR A O 1
ATOM 762 N N . HIS A 1 106 ? -10.176 1.093 10.004 1.00 98.56 106 HIS A N 1
ATOM 763 C CA . HIS A 1 106 ? -11.149 2.183 9.998 1.00 98.56 106 HIS A CA 1
ATOM 764 C C . HIS A 1 106 ? -12.538 1.724 10.469 1.00 98.56 106 HIS A C 1
ATOM 766 O O . HIS A 1 106 ? -13.212 2.416 11.236 1.00 98.56 106 HIS A O 1
ATOM 772 N N . SER A 1 107 ? -12.959 0.525 10.054 1.00 98.25 107 SER A N 1
ATOM 773 C CA . SER A 1 107 ? -14.224 -0.066 10.497 1.00 98.25 107 SER A CA 1
ATOM 774 C C . SER A 1 107 ? -14.234 -0.371 12.002 1.00 98.25 107 SER A C 1
ATOM 776 O O . SER A 1 107 ? -15.247 -0.150 12.670 1.00 98.25 107 SER A O 1
ATOM 778 N N . LEU A 1 108 ? -13.095 -0.802 12.559 1.00 98.44 108 LEU A N 1
ATOM 779 C CA . LEU A 1 108 ? -12.933 -1.035 13.994 1.00 98.44 108 LEU A CA 1
ATOM 780 C C . LEU A 1 108 ? -12.985 0.277 14.777 1.00 98.44 108 LEU A C 1
ATOM 782 O O . LEU A 1 108 ? -13.693 0.350 15.782 1.00 98.44 108 LEU A O 1
ATOM 786 N N . PHE A 1 109 ? -12.327 1.332 14.289 1.00 98.25 109 PHE A N 1
ATOM 787 C CA . PHE A 1 109 ? -12.486 2.680 14.835 1.00 98.25 109 PHE A CA 1
ATOM 788 C C . PHE A 1 109 ? -13.971 3.073 14.900 1.00 98.25 109 PHE A C 1
ATOM 790 O O . PHE A 1 109 ? -14.470 3.398 15.978 1.00 98.25 109 PHE A O 1
ATOM 797 N N . ALA A 1 110 ? -14.703 2.953 13.787 1.00 97.94 110 ALA A N 1
ATOM 798 C CA . ALA A 1 110 ? -16.120 3.311 13.720 1.00 97.94 110 ALA A CA 1
ATOM 799 C C . ALA A 1 110 ? -17.019 2.465 14.644 1.00 97.94 110 ALA A C 1
ATOM 801 O O . ALA A 1 110 ? -18.101 2.906 15.033 1.00 97.94 110 ALA A O 1
ATOM 802 N N . TYR A 1 111 ? -16.606 1.245 14.997 1.00 98.31 111 TYR A N 1
ATOM 803 C CA . TYR A 1 111 ? -17.302 0.414 15.980 1.00 98.31 111 TYR A CA 1
ATOM 804 C C . TYR A 1 111 ? -17.026 0.868 17.419 1.00 98.31 111 TYR A C 1
ATOM 806 O O . TYR A 1 111 ? -17.967 1.073 18.187 1.00 98.31 111 TYR A O 1
ATOM 814 N N . PHE A 1 112 ? -15.754 1.047 17.783 1.00 97.75 112 PHE A N 1
ATOM 815 C CA . PHE A 1 112 ? -15.353 1.394 19.150 1.00 97.75 112 PHE A CA 1
ATOM 816 C C . PHE A 1 112 ? -15.648 2.850 19.529 1.00 97.75 112 PHE A C 1
ATOM 818 O O . PHE A 1 112 ? -15.760 3.152 20.719 1.00 97.75 112 PHE A O 1
ATOM 825 N N . ASP A 1 113 ? -15.809 3.739 18.544 1.00 97.94 113 ASP A N 1
ATOM 826 C CA . ASP A 1 113 ? -16.145 5.144 18.780 1.00 97.94 113 ASP A CA 1
ATOM 827 C C . ASP A 1 113 ? -17.633 5.381 19.095 1.00 97.94 113 ASP A C 1
ATOM 829 O O . ASP A 1 113 ? -17.981 6.445 19.606 1.00 97.94 113 ASP A O 1
ATOM 833 N N . ARG A 1 114 ? -18.513 4.397 18.864 1.00 97.94 114 ARG A N 1
ATOM 834 C CA . ARG A 1 114 ? -19.955 4.514 19.148 1.00 97.94 114 ARG A CA 1
ATOM 835 C C . ARG A 1 114 ? -20.223 4.811 20.618 1.00 97.94 114 ARG A C 1
ATOM 837 O O . ARG A 1 114 ? -19.588 4.227 21.494 1.00 97.94 114 ARG A O 1
ATOM 844 N N . ASP A 1 115 ? -21.242 5.616 20.895 1.00 97.38 115 ASP A N 1
ATOM 845 C CA . ASP A 1 115 ? -21.586 6.039 22.261 1.00 97.38 115 ASP A CA 1
ATOM 846 C C . ASP A 1 115 ? -21.977 4.876 23.187 1.00 97.38 115 ASP A C 1
ATOM 848 O O . ASP A 1 115 ? -21.769 4.942 24.395 1.00 97.38 115 ASP A O 1
ATOM 852 N N . ASN A 1 116 ? -22.507 3.784 22.628 1.00 96.38 116 ASN A N 1
ATOM 853 C CA . ASN A 1 116 ? -22.893 2.586 23.376 1.00 96.38 116 ASN A CA 1
ATOM 854 C C . ASN A 1 116 ? -21.756 1.563 23.573 1.00 96.38 116 ASN A C 1
ATOM 856 O O . ASN A 1 116 ? -21.959 0.573 24.272 1.00 96.38 116 ASN A O 1
ATOM 860 N N . VAL A 1 117 ? -20.585 1.778 22.965 1.00 96.81 117 VAL A N 1
ATOM 861 C CA . VAL A 1 117 ? -19.361 0.985 23.194 1.00 96.81 117 VAL A CA 1
ATOM 862 C C . VAL A 1 117 ? -18.351 1.814 23.994 1.00 96.81 117 VAL A C 1
ATOM 864 O O . VAL A 1 117 ? -17.797 1.333 24.977 1.00 96.81 117 VAL A O 1
ATOM 867 N N . ALA A 1 118 ? -18.149 3.072 23.591 1.00 91.25 118 ALA A N 1
ATOM 868 C CA . ALA A 1 118 ? -17.398 4.122 24.281 1.00 91.25 118 ALA A CA 1
ATOM 869 C C . ALA A 1 118 ? -15.950 3.770 24.682 1.00 91.25 118 ALA A C 1
ATOM 871 O O . ALA A 1 118 ? -15.383 4.368 25.599 1.00 91.25 118 ALA A O 1
ATOM 872 N N . LEU A 1 119 ? -15.294 2.858 23.958 1.00 95.62 119 LEU A N 1
ATOM 873 C CA . LEU A 1 119 ? -13.893 2.489 24.192 1.00 95.62 119 LEU A CA 1
ATOM 874 C C . LEU A 1 119 ? -12.951 3.424 23.421 1.00 95.62 119 LEU A C 1
ATOM 876 O O . LEU A 1 119 ? -12.253 3.018 22.491 1.00 95.62 119 LEU A O 1
ATOM 880 N N . LYS A 1 120 ? -12.914 4.700 23.826 1.00 95.00 120 LYS A N 1
ATOM 881 C CA . LYS A 1 120 ? -12.209 5.774 23.098 1.00 95.00 120 LYS A CA 1
ATOM 882 C C . LYS A 1 120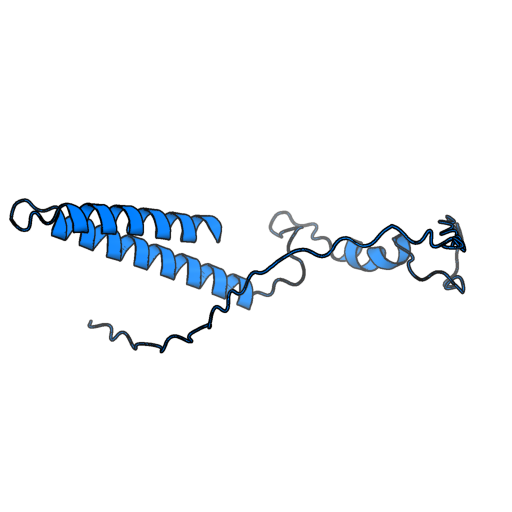 ? -10.703 5.535 22.914 1.00 95.00 120 LYS A C 1
ATOM 884 O O . LYS A 1 120 ? -10.145 5.968 21.910 1.00 95.00 120 LYS A O 1
ATOM 889 N N . GLY A 1 121 ? -10.053 4.806 23.827 1.00 97.38 121 GLY A N 1
ATOM 890 C CA . GLY A 1 121 ? -8.650 4.398 23.668 1.00 97.38 121 GLY A CA 1
ATOM 891 C C . GLY A 1 121 ? -8.435 3.463 22.471 1.00 97.38 121 GLY A C 1
ATOM 892 O O . GLY A 1 121 ? -7.552 3.709 21.654 1.00 97.38 121 GLY A O 1
ATOM 893 N N . PHE A 1 122 ? -9.294 2.449 22.318 1.00 97.44 122 PHE A N 1
ATOM 894 C CA . PHE A 1 122 ? -9.268 1.542 21.166 1.00 97.44 122 PHE A CA 1
ATOM 895 C C . PHE A 1 122 ? -9.672 2.254 19.876 1.00 97.44 122 PHE A C 1
ATOM 897 O O . PHE A 1 122 ? -9.048 2.041 18.843 1.00 97.44 122 PHE A O 1
ATOM 904 N N . ALA A 1 123 ? -10.676 3.133 19.938 1.00 97.88 123 ALA A N 1
ATOM 905 C CA . ALA A 1 123 ? -11.073 3.940 18.789 1.00 97.88 123 ALA A CA 1
ATOM 906 C C . ALA A 1 123 ? -9.895 4.781 18.263 1.00 97.88 123 ALA A C 1
ATOM 908 O O . ALA A 1 123 ? -9.598 4.743 17.071 1.00 97.88 123 ALA A O 1
ATOM 909 N N . LYS A 1 124 ? -9.182 5.483 19.154 1.00 98.25 124 LYS A N 1
ATOM 910 C CA . LYS A 1 124 ? -7.988 6.255 18.791 1.00 98.25 124 LYS A CA 1
ATOM 911 C C . LYS A 1 124 ? -6.906 5.368 18.170 1.00 98.25 124 LYS A C 1
ATOM 913 O O . LYS A 1 124 ? -6.425 5.701 17.094 1.00 98.25 124 LYS A O 1
ATOM 918 N N . PHE A 1 125 ? -6.586 4.241 18.811 1.00 98.38 125 PHE A N 1
ATOM 919 C CA . PHE A 1 125 ? -5.588 3.292 18.311 1.00 98.38 125 PHE A CA 1
ATOM 920 C C . PHE A 1 125 ? -5.904 2.835 16.883 1.00 98.38 125 PHE A C 1
ATOM 922 O O . PHE A 1 125 ? -5.091 3.020 15.990 1.00 98.38 125 PHE A O 1
ATOM 929 N N . PHE A 1 126 ? -7.113 2.324 16.632 1.00 98.44 126 PHE A N 1
ATOM 930 C CA . PHE A 1 126 ? -7.472 1.826 15.301 1.00 98.44 126 PHE A CA 1
ATOM 931 C C . PHE A 1 126 ? -7.592 2.926 14.247 1.00 98.44 126 PHE A C 1
ATOM 933 O O . PHE A 1 126 ? -7.408 2.659 13.061 1.00 98.44 126 PHE A O 1
ATOM 940 N N . LYS A 1 127 ? -7.880 4.165 14.654 1.00 98.38 127 LYS A N 1
ATOM 941 C CA . LYS A 1 127 ? -7.839 5.305 13.741 1.00 98.38 127 LYS A CA 1
ATOM 942 C C . LYS A 1 127 ? -6.405 5.606 13.305 1.00 98.38 127 LYS A C 1
ATOM 944 O O . LYS A 1 127 ? -6.161 5.726 12.112 1.00 98.38 127 LYS A O 1
ATOM 949 N N . GLU A 1 128 ? -5.475 5.671 14.256 1.00 98.50 128 GLU A N 1
ATOM 950 C CA . GLU A 1 128 ? -4.051 5.885 13.977 1.00 98.50 128 GLU A CA 1
ATOM 951 C C . GLU A 1 128 ? -3.472 4.733 13.140 1.00 98.50 128 GLU A C 1
ATOM 953 O O . GLU A 1 128 ? -2.839 4.997 12.123 1.00 98.50 128 GLU A O 1
ATOM 958 N N . SER A 1 129 ? -3.792 3.474 13.466 1.00 98.19 129 SER A N 1
ATOM 959 C CA . SER A 1 129 ? -3.377 2.315 12.660 1.00 98.19 129 SER A CA 1
ATOM 960 C C . SER A 1 129 ? -3.951 2.347 11.241 1.00 98.19 129 SER A C 1
ATOM 962 O O . SER A 1 129 ? -3.256 2.033 10.286 1.00 98.19 129 SER A O 1
ATOM 964 N N . SER A 1 130 ? -5.212 2.755 11.065 1.00 98.25 130 SER A N 1
ATOM 965 C CA . SER A 1 130 ? -5.805 2.903 9.728 1.00 98.25 130 SER A CA 1
ATOM 966 C C . SER A 1 130 ? -5.061 3.934 8.875 1.00 98.25 130 SER A C 1
ATOM 968 O O . SER A 1 130 ? -4.867 3.720 7.675 1.00 98.25 130 SER A O 1
ATOM 970 N N . ASP A 1 131 ? -4.653 5.047 9.484 1.00 98.12 131 ASP A N 1
ATOM 971 C CA . ASP A 1 131 ? -3.899 6.097 8.807 1.00 98.12 131 ASP A CA 1
ATOM 972 C C . ASP A 1 131 ? -2.463 5.645 8.485 1.00 98.12 131 ASP A C 1
ATOM 974 O O . ASP A 1 131 ? -1.992 5.910 7.378 1.00 98.12 131 ASP A O 1
ATOM 978 N N . GLU A 1 132 ? -1.817 4.899 9.386 1.00 97.38 132 GLU A N 1
ATOM 979 C CA . GLU A 1 132 ? -0.483 4.312 9.190 1.00 97.38 132 GLU A CA 1
ATOM 980 C C . GLU A 1 132 ? -0.454 3.326 8.010 1.00 97.38 132 GLU A C 1
ATOM 982 O O . GLU A 1 132 ? 0.363 3.488 7.104 1.00 97.38 132 GLU A O 1
ATOM 987 N N . GLU A 1 133 ? -1.400 2.382 7.924 1.00 96.75 133 GLU A N 1
ATOM 988 C CA . GLU A 1 133 ? -1.433 1.439 6.790 1.00 96.75 133 GLU A CA 1
ATOM 989 C C . GLU A 1 133 ? -1.741 2.136 5.457 1.00 96.75 133 GLU A C 1
ATOM 991 O O . GLU A 1 133 ? -1.255 1.743 4.396 1.00 96.75 133 GLU A O 1
ATOM 996 N N . ARG A 1 134 ? -2.517 3.227 5.484 1.00 96.94 134 ARG A N 1
ATOM 997 C CA . ARG A 1 134 ? -2.739 4.038 4.278 1.00 96.94 134 ARG A CA 1
ATOM 998 C C . ARG A 1 134 ? -1.458 4.749 3.841 1.00 96.94 134 ARG A C 1
ATOM 1000 O O . ARG A 1 134 ? -1.220 4.891 2.642 1.00 96.94 134 ARG A O 1
ATOM 1007 N N . GLU A 1 135 ? -0.633 5.185 4.790 1.00 96.56 135 GLU A N 1
ATOM 1008 C CA . GLU A 1 135 ? 0.696 5.724 4.503 1.00 96.56 135 GLU A CA 1
ATOM 1009 C C . GLU A 1 135 ? 1.635 4.636 3.955 1.00 96.56 135 GLU A C 1
ATOM 1011 O O . GLU A 1 135 ? 2.376 4.903 3.008 1.00 96.56 135 GLU A O 1
ATOM 1016 N N . HIS A 1 136 ? 1.574 3.405 4.478 1.00 93.75 136 HIS A N 1
ATOM 1017 C CA . HIS A 1 136 ? 2.316 2.260 3.936 1.00 93.75 136 HIS A CA 1
ATOM 1018 C C . HIS A 1 136 ? 1.940 1.972 2.479 1.00 93.75 136 HIS A C 1
ATOM 1020 O O . HIS A 1 136 ? 2.829 1.893 1.628 1.00 93.75 136 HIS A O 1
ATOM 1026 N N . ALA A 1 137 ? 0.642 1.931 2.164 1.00 92.81 137 ALA A N 1
ATOM 1027 C CA . ALA A 1 137 ? 0.159 1.773 0.793 1.00 92.81 137 ALA A CA 1
ATOM 1028 C C . ALA A 1 137 ? 0.656 2.900 -0.131 1.00 92.81 137 ALA A C 1
ATOM 1030 O O . ALA A 1 137 ? 1.061 2.649 -1.264 1.00 92.81 137 ALA A O 1
ATOM 1031 N N . GLY A 1 138 ? 0.652 4.146 0.359 1.00 87.31 138 GLY A N 1
ATOM 1032 C CA . GLY A 1 138 ? 1.094 5.317 -0.400 1.00 87.31 138 GLY A CA 1
ATOM 1033 C C . GLY A 1 138 ? 2.605 5.394 -0.637 1.00 87.31 138 GLY A C 1
ATOM 1034 O O . GLY A 1 138 ? 3.020 5.986 -1.623 1.00 87.31 138 GLY A O 1
ATOM 1035 N N . LYS A 1 139 ? 3.433 4.805 0.236 1.00 90.50 139 LYS A N 1
ATOM 1036 C CA . LYS A 1 139 ? 4.899 4.747 0.065 1.00 90.50 139 LYS A CA 1
ATOM 1037 C C . LYS A 1 139 ? 5.347 3.701 -0.953 1.00 90.50 139 LYS A C 1
ATOM 1039 O O . LYS A 1 139 ? 6.457 3.798 -1.469 1.00 90.50 139 LYS A O 1
ATOM 1044 N N . ALA A 1 140 ? 4.530 2.673 -1.163 1.00 77.06 140 ALA A N 1
ATOM 1045 C CA . ALA A 1 140 ? 4.843 1.569 -2.061 1.00 77.06 140 ALA A CA 1
ATOM 1046 C C . ALA A 1 140 ? 4.517 1.868 -3.538 1.00 77.06 140 ALA A C 1
ATOM 1048 O O . ALA A 1 140 ? 4.988 1.129 -4.402 1.00 77.06 140 ALA A O 1
ATOM 1049 N N . GLY A 1 141 ? 3.733 2.919 -3.820 1.00 61.94 141 GLY A N 1
ATOM 1050 C CA . GLY A 1 141 ? 3.396 3.392 -5.172 1.00 61.94 141 GLY A CA 1
ATOM 1051 C C . GLY A 1 141 ? 4.229 4.589 -5.608 1.00 61.94 141 GLY A C 1
ATOM 1052 O O . GLY A 1 141 ? 4.572 4.640 -6.809 1.00 61.94 141 GLY A O 1
#

Sequence (141 aa):
MMLRVSASPAAAVANHLSGGAAATTAPARVTAQRSGVSLSAAAAAGKGKEVLSGVVFQPFEEIKGELALVPQSPDRSLARHKFVDDCEAAINEQINVEYNASYAYHSLFAYFDRDNVALKGFAKFFKESSDEEREHAGKAG

Secondary structure (DSSP, 8-state):
-PPPPPP-PPPP-------------PPP-------------------S----TT----HHHHHHHHHHHS--STTS-SS--S--HHHHHHHHHHHHHHHHHHHHHHHHHHHHTSTTT--HHHHHHHHHHHHHHHHHHHHH-

Radius of gyration: 29.29 Å; chains: 1; bounding box: 77×28×63 Å